Protein AF-A0A4Y7SE38-F1 (afdb_monomer)

Radius of gyration: 13.34 Å; Cα contacts (8 Å, |Δi|>4): 44; chains: 1; bounding box: 27×18×30 Å

Structure (mmCIF, N/CA/C/O backbone):
data_AF-A0A4Y7SE38-F1
#
_entry.id   AF-A0A4Y7SE38-F1
#
loop_
_atom_site.group_PDB
_atom_site.id
_atom_site.type_symbol
_atom_site.label_atom_id
_atom_site.label_alt_id
_atom_site.label_comp_id
_atom_site.label_asym_id
_atom_site.label_entity_id
_atom_site.label_seq_id
_atom_site.pdbx_PDB_ins_code
_atom_site.Cartn_x
_atom_site.Cartn_y
_atom_site.Cartn_z
_atom_site.occupancy
_atom_site.B_iso_or_equiv
_atom_site.auth_seq_id
_atom_site.auth_comp_id
_atom_site.auth_asym_id
_atom_site.auth_atom_id
_atom_site.pdbx_PDB_model_num
ATOM 1 N N . LEU A 1 1 ? -3.697 -8.404 -4.259 1.00 46.12 1 LEU A N 1
ATOM 2 C CA . LEU A 1 1 ? -4.720 -7.700 -3.460 1.00 46.12 1 LEU A CA 1
ATOM 3 C C . LEU A 1 1 ? -5.197 -6.527 -4.298 1.00 46.12 1 LEU A C 1
ATOM 5 O O . LEU A 1 1 ? -4.390 -5.658 -4.590 1.00 46.12 1 LEU A O 1
ATOM 9 N N . LEU A 1 2 ? -6.426 -6.601 -4.806 1.00 43.34 2 LEU A N 1
ATOM 10 C CA . LEU A 1 2 ? -7.079 -5.561 -5.603 1.00 43.34 2 LEU A CA 1
ATOM 11 C C . LEU A 1 2 ? -8.292 -5.127 -4.790 1.00 43.34 2 LEU A C 1
ATOM 13 O O . LEU A 1 2 ? -9.186 -5.941 -4.573 1.00 43.34 2 LEU A O 1
ATOM 17 N N . GLY A 1 3 ? -8.278 -3.901 -4.286 1.00 57.22 3 GLY A N 1
ATOM 18 C CA . GLY A 1 3 ? -9.331 -3.433 -3.399 1.00 57.22 3 GLY A CA 1
ATOM 19 C C . GLY A 1 3 ? -9.003 -2.110 -2.731 1.00 57.22 3 GLY A C 1
ATOM 20 O O . GLY A 1 3 ? -7.839 -1.740 -2.550 1.00 57.22 3 GLY A O 1
ATOM 21 N N . GLU A 1 4 ? -10.066 -1.396 -2.400 1.00 69.75 4 GLU A N 1
ATOM 22 C CA . GLU A 1 4 ? -10.054 -0.281 -1.470 1.00 69.75 4 GLU A CA 1
ATOM 23 C C . GLU A 1 4 ? -10.299 -0.833 -0.068 1.00 69.75 4 GLU A C 1
ATOM 25 O O . GLU A 1 4 ? -11.199 -1.642 0.135 1.00 69.75 4 GLU A O 1
ATOM 30 N N . HIS A 1 5 ? -9.468 -0.417 0.877 1.00 76.12 5 HIS A N 1
ATOM 31 C CA . HIS A 1 5 ? -9.479 -0.892 2.248 1.00 76.12 5 HIS A CA 1
ATOM 32 C C . HIS A 1 5 ? -9.518 0.317 3.172 1.00 76.12 5 HIS A C 1
ATOM 34 O O . HIS A 1 5 ? -8.552 1.090 3.224 1.00 76.12 5 HIS A O 1
ATOM 40 N N . ARG A 1 6 ? -10.640 0.506 3.868 1.00 80.75 6 ARG A N 1
ATOM 41 C CA . ARG A 1 6 ? -10.761 1.545 4.890 1.00 80.75 6 ARG A CA 1
ATOM 42 C C . ARG A 1 6 ? -10.059 1.063 6.156 1.00 80.75 6 ARG A C 1
ATOM 44 O O . ARG A 1 6 ? -10.091 -0.1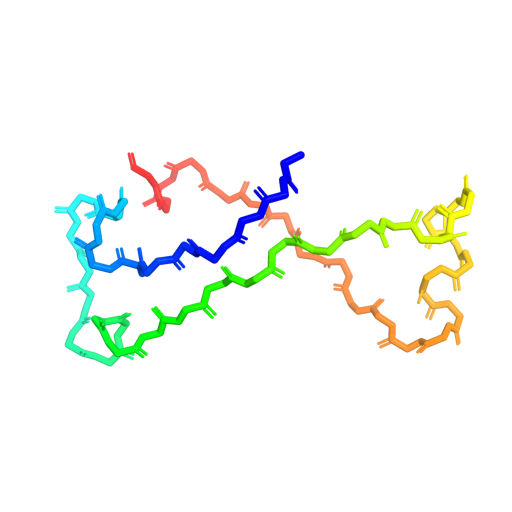20 6.487 1.00 80.75 6 ARG A O 1
ATOM 51 N N . TRP A 1 7 ? -9.315 1.956 6.793 1.00 81.94 7 TRP A N 1
ATOM 52 C CA . TRP A 1 7 ? -8.452 1.582 7.913 1.00 81.94 7 TRP A CA 1
ATOM 53 C C . TRP A 1 7 ? -9.260 1.272 9.179 1.00 81.94 7 TRP A C 1
ATOM 55 O O . TRP A 1 7 ? -8.857 0.414 9.958 1.00 81.94 7 TRP A O 1
ATOM 65 N N . ASP A 1 8 ? -10.432 1.884 9.338 1.00 80.94 8 ASP A N 1
ATOM 66 C CA . ASP A 1 8 ? -11.397 1.593 10.405 1.00 80.94 8 ASP A CA 1
ATOM 67 C C . ASP A 1 8 ? -11.958 0.161 10.376 1.00 80.94 8 ASP A C 1
ATOM 69 O O . ASP A 1 8 ? -12.365 -0.356 11.411 1.00 80.94 8 ASP A O 1
ATOM 73 N N . GLU A 1 9 ? -11.958 -0.495 9.215 1.00 79.50 9 GLU A N 1
ATOM 74 C CA . GLU A 1 9 ? -12.460 -1.865 9.050 1.00 79.50 9 GLU A CA 1
ATOM 75 C C . GLU A 1 9 ? -11.412 -2.946 9.368 1.00 79.50 9 GLU A C 1
ATOM 77 O O . GLU A 1 9 ? -11.767 -4.113 9.539 1.00 79.50 9 GLU A O 1
ATOM 82 N N . ILE A 1 10 ? -10.122 -2.591 9.410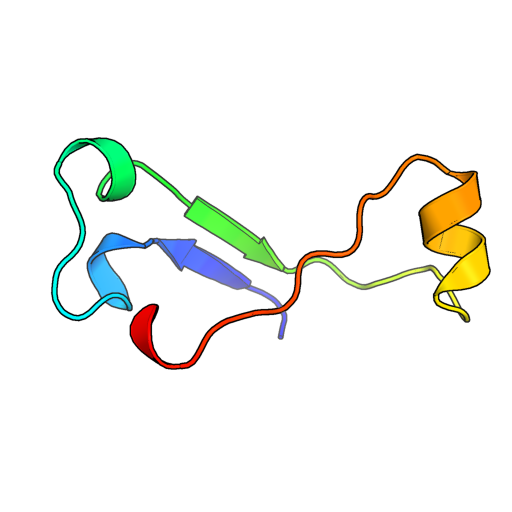 1.00 78.50 10 ILE A N 1
ATOM 83 C CA . ILE A 1 10 ? -9.011 -3.563 9.450 1.00 78.50 10 ILE A CA 1
ATOM 84 C C . ILE A 1 10 ? -8.120 -3.376 10.678 1.00 78.50 10 ILE A C 1
ATOM 86 O O . ILE A 1 10 ? -7.631 -4.362 11.231 1.00 78.50 10 ILE A O 1
ATOM 90 N N . LEU A 1 11 ? -7.885 -2.133 11.101 1.00 80.25 11 LEU A N 1
ATOM 91 C CA . LEU A 1 11 ? -7.082 -1.849 12.284 1.00 80.25 11 LEU A CA 1
ATOM 92 C C . LEU A 1 11 ? -7.869 -2.222 13.545 1.00 80.25 11 LEU A C 1
ATOM 94 O O . LEU A 1 11 ? -9.051 -1.906 13.662 1.00 80.25 11 LEU A O 1
ATOM 98 N N . LYS A 1 12 ? -7.209 -2.866 14.512 1.00 79.94 12 LYS A N 1
ATOM 99 C CA . LYS A 1 12 ? -7.839 -3.229 15.793 1.00 79.94 12 LYS A CA 1
ATOM 100 C C . LYS A 1 12 ? -8.140 -2.022 16.682 1.00 79.94 12 LYS A C 1
ATOM 102 O O . LYS A 1 12 ? -9.118 -2.061 17.422 1.00 79.94 12 LYS A O 1
ATOM 107 N N . ASP A 1 13 ? -7.307 -0.985 16.612 1.00 81.75 13 ASP A N 1
ATOM 108 C CA . ASP A 1 13 ? -7.463 0.260 17.372 1.00 81.75 13 ASP A CA 1
ATOM 109 C C . ASP A 1 13 ? -7.024 1.474 16.527 1.00 81.75 13 ASP A C 1
ATOM 111 O O . ASP A 1 13 ? -5.922 2.000 16.696 1.00 81.75 13 ASP A O 1
ATOM 115 N N . PRO A 1 14 ? -7.831 1.879 15.528 1.00 81.56 14 PRO A N 1
ATOM 116 C CA . PRO A 1 14 ? -7.503 3.013 14.674 1.00 81.56 14 PRO A CA 1
ATOM 117 C C . PRO A 1 14 ? -7.609 4.323 15.462 1.00 81.56 14 PRO A C 1
ATOM 119 O O . PRO A 1 14 ? -8.650 4.622 16.059 1.00 81.56 14 PRO A O 1
ATOM 122 N N . ARG A 1 15 ? -6.576 5.169 15.388 1.00 85.31 15 ARG A N 1
ATOM 123 C CA . ARG A 1 15 ? -6.644 6.540 15.918 1.00 85.31 15 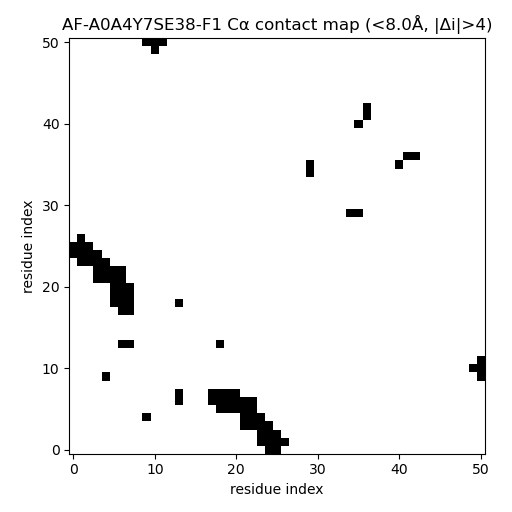ARG A CA 1
ATOM 124 C C . ARG A 1 15 ? -7.694 7.343 15.152 1.00 85.31 15 ARG A C 1
ATOM 126 O O . ARG A 1 15 ? -8.015 7.031 14.007 1.00 85.31 15 ARG A O 1
ATOM 133 N N . ASP A 1 16 ? -8.211 8.418 15.743 1.00 84.62 16 ASP A N 1
ATOM 134 C CA . ASP A 1 16 ? -9.280 9.207 15.108 1.00 84.62 16 ASP A CA 1
ATOM 135 C C . ASP A 1 16 ? -8.888 9.735 13.718 1.00 84.62 16 ASP A C 1
ATOM 137 O O . ASP A 1 16 ? -9.680 9.678 12.783 1.00 84.62 16 ASP A O 1
ATOM 141 N N . GLU A 1 17 ? -7.628 10.135 13.544 1.00 84.25 17 GLU A N 1
ATOM 142 C CA . GLU A 1 17 ? -7.065 10.554 12.254 1.00 84.25 17 GLU A CA 1
ATOM 143 C C . GLU A 1 17 ? -6.876 9.415 11.230 1.00 84.25 17 GLU A C 1
ATOM 145 O O . GLU A 1 17 ? -6.610 9.673 10.054 1.00 84.25 17 GLU A O 1
ATOM 150 N N . GLU A 1 18 ? -6.950 8.157 11.662 1.00 80.06 18 GLU A N 1
ATOM 151 C CA . GLU A 1 18 ? -6.784 6.962 10.829 1.00 80.06 18 GLU A CA 1
ATOM 152 C C . GLU A 1 18 ? -8.115 6.395 10.358 1.00 80.06 18 GLU A C 1
ATOM 154 O O . GLU A 1 18 ? -8.160 5.784 9.295 1.00 80.06 18 GLU A O 1
ATOM 159 N N . LYS A 1 19 ? -9.206 6.654 11.083 1.00 79.88 19 LYS A N 1
ATOM 160 C CA . LYS A 1 19 ? -10.552 6.183 10.722 1.00 79.88 19 LYS A CA 1
ATOM 161 C C . LYS A 1 19 ? -11.022 6.708 9.363 1.00 79.88 19 LYS A C 1
ATOM 163 O O . LYS A 1 19 ? -11.763 6.034 8.656 1.00 79.88 19 LYS A O 1
ATOM 168 N N . G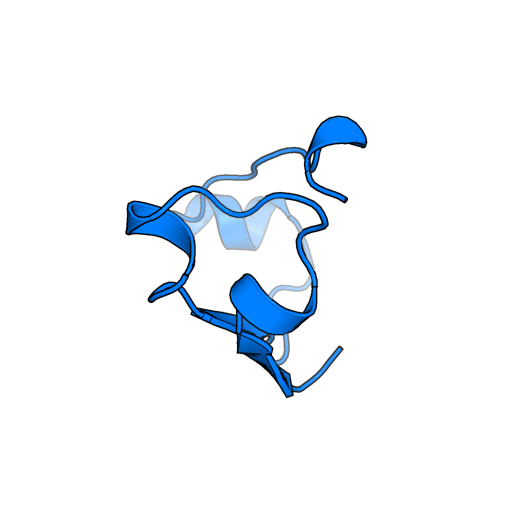LU A 1 20 ? -10.559 7.890 8.965 1.00 83.44 20 GLU A N 1
ATOM 169 C CA . GLU A 1 20 ? -10.865 8.476 7.654 1.00 83.44 20 GLU A CA 1
ATOM 170 C C . GLU A 1 20 ? -9.903 8.020 6.543 1.00 83.44 20 GLU A C 1
ATOM 172 O O . GLU A 1 20 ? -10.100 8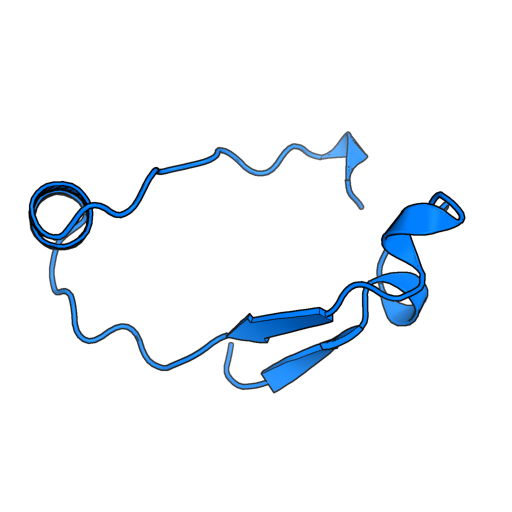.350 5.370 1.00 83.44 20 GLU A O 1
ATOM 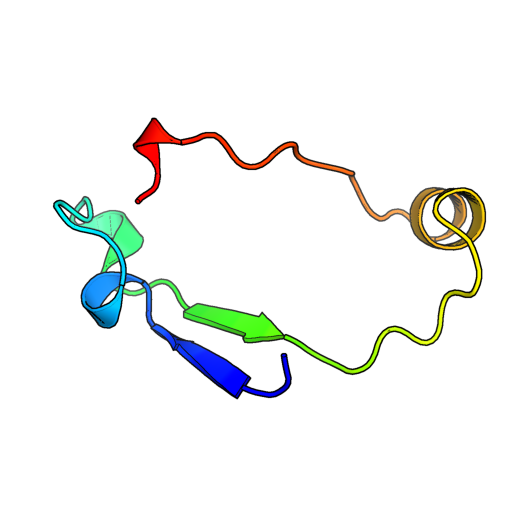177 N N . ARG A 1 21 ? -8.849 7.262 6.876 1.00 82.25 21 ARG A N 1
ATOM 178 C CA . ARG A 1 21 ? -7.835 6.843 5.905 1.00 82.25 21 ARG A CA 1
ATOM 179 C C . ARG A 1 2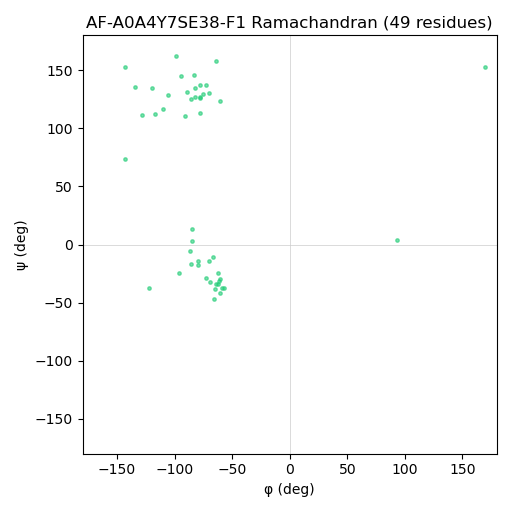1 ? -8.279 5.602 5.145 1.00 82.25 21 ARG A C 1
ATOM 181 O O . ARG A 1 21 ? -8.921 4.689 5.659 1.00 82.25 21 ARG A O 1
ATOM 188 N N . MET A 1 22 ? -7.868 5.565 3.884 1.00 79.31 22 MET A N 1
ATOM 189 C CA . MET A 1 22 ? -8.139 4.468 2.969 1.00 79.31 22 MET A CA 1
ATOM 190 C C . MET A 1 22 ? -6.864 4.098 2.216 1.00 79.31 22 MET A C 1
ATOM 192 O O . MET A 1 22 ? -6.140 4.961 1.718 1.00 79.31 22 MET A O 1
ATOM 196 N N . SER A 1 23 ? -6.584 2.805 2.106 1.00 77.50 23 SER A N 1
ATOM 197 C CA . SER A 1 23 ? -5.532 2.282 1.238 1.00 77.50 23 SER A CA 1
ATOM 198 C C . SER A 1 23 ? -6.150 1.621 0.022 1.00 77.50 23 SER A C 1
ATOM 200 O O . SER A 1 23 ? -7.029 0.773 0.138 1.00 77.50 23 SER A O 1
ATOM 202 N N . LYS A 1 24 ? -5.681 2.007 -1.164 1.00 71.00 24 LYS A N 1
ATOM 203 C CA . LYS A 1 24 ? -6.106 1.411 -2.431 1.00 71.00 24 LYS A CA 1
ATOM 204 C C . LYS A 1 24 ? -4.949 0.599 -2.989 1.00 71.00 24 LYS A C 1
ATOM 206 O O . LYS A 1 24 ? -3.888 1.149 -3.283 1.00 71.00 24 LYS A O 1
ATOM 211 N N . ALA A 1 25 ? -5.142 -0.709 -3.106 1.00 70.25 25 ALA A N 1
ATOM 212 C CA . ALA A 1 25 ? -4.159 -1.597 -3.703 1.00 70.25 25 ALA A CA 1
ATOM 213 C C . ALA A 1 25 ? -4.439 -1.721 -5.207 1.00 70.25 25 ALA A C 1
ATOM 215 O O . ALA A 1 25 ? -5.441 -2.306 -5.624 1.00 70.25 25 ALA A O 1
ATOM 216 N N . TYR A 1 26 ? -3.550 -1.147 -6.017 1.00 68.56 26 TYR A N 1
ATOM 217 C CA . TYR A 1 26 ? -3.602 -1.220 -7.476 1.00 68.56 26 TYR A CA 1
ATOM 218 C C . TYR A 1 26 ? -2.662 -2.300 -8.007 1.00 68.56 26 TYR A C 1
ATOM 220 O O . TYR A 1 26 ? -1.729 -2.738 -7.331 1.00 68.56 26 TYR A O 1
ATOM 228 N N . PHE A 1 27 ? -2.884 -2.708 -9.256 1.00 74.56 27 PHE A N 1
ATOM 229 C CA . PHE A 1 27 ? -1.960 -3.596 -9.946 1.00 74.56 27 PHE A CA 1
ATOM 230 C C . PHE A 1 27 ? -0.577 -2.937 -10.069 1.00 74.56 27 PHE A C 1
ATOM 232 O O . PHE A 1 27 ? -0.441 -1.843 -10.617 1.00 74.56 27 PHE A O 1
ATOM 239 N N . CYS A 1 28 ? 0.457 -3.605 -9.554 1.00 78.25 28 CYS A N 1
ATOM 240 C CA . CYS A 1 28 ? 1.825 -3.111 -9.632 1.00 78.25 28 CYS A CA 1
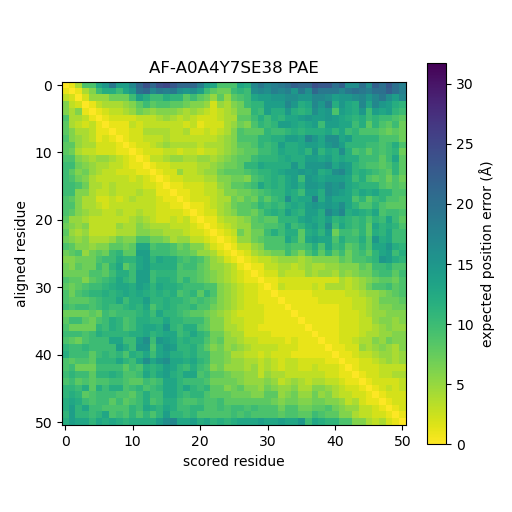ATOM 241 C C . CYS A 1 28 ? 2.389 -3.367 -11.035 1.00 78.25 28 CYS A C 1
ATOM 243 O O . CYS A 1 28 ? 2.619 -4.512 -11.420 1.00 78.25 28 CYS A O 1
ATOM 245 N N . LEU A 1 29 ? 2.639 -2.297 -11.791 1.00 84.12 29 LEU A N 1
ATOM 246 C CA . LEU A 1 29 ? 3.276 -2.381 -13.111 1.00 84.12 29 LEU A CA 1
ATOM 247 C C . LEU A 1 29 ? 4.805 -2.539 -13.022 1.00 84.12 29 LEU A C 1
ATOM 249 O O . LEU A 1 29 ? 5.458 -2.899 -14.005 1.00 84.12 29 LEU A O 1
ATOM 253 N N . TYR A 1 30 ? 5.395 -2.295 -11.849 1.00 85.56 30 TYR A N 1
ATOM 254 C CA . TYR A 1 30 ? 6.834 -2.412 -11.640 1.00 85.56 30 TYR A CA 1
ATOM 255 C C . TYR A 1 30 ? 7.259 -3.870 -11.485 1.00 85.56 30 TYR A C 1
ATOM 257 O O . TYR A 1 30 ? 6.793 -4.590 -10.607 1.00 85.56 30 TYR A O 1
ATOM 265 N N . ARG A 1 31 ? 8.237 -4.288 -12.294 1.00 88.88 31 ARG A N 1
ATOM 266 C CA . ARG A 1 31 ? 8.806 -5.646 -12.233 1.00 88.88 31 ARG 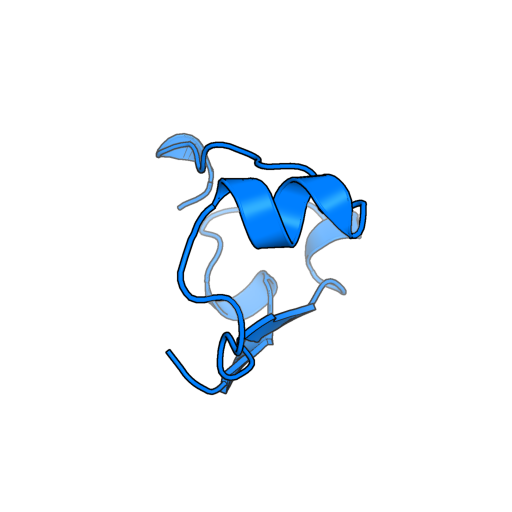A CA 1
ATOM 267 C C . ARG A 1 31 ? 9.832 -5.839 -11.118 1.00 88.88 31 ARG A C 1
ATOM 269 O O . ARG A 1 31 ? 10.171 -6.969 -10.789 1.00 88.88 31 ARG A O 1
ATOM 276 N N . THR A 1 32 ? 10.378 -4.750 -10.578 1.00 89.00 32 THR A N 1
ATOM 277 C CA . THR A 1 32 ? 11.388 -4.791 -9.512 1.00 89.00 32 THR A CA 1
ATOM 278 C C . THR A 1 32 ? 11.179 -3.650 -8.528 1.00 89.00 32 THR A C 1
ATOM 280 O O . THR A 1 32 ? 10.725 -2.568 -8.906 1.00 89.00 32 THR A O 1
ATOM 283 N N . GLN A 1 33 ? 11.601 -3.855 -7.280 1.00 84.69 33 GLN A N 1
ATOM 284 C CA . GLN A 1 33 ? 11.565 -2.815 -6.250 1.00 84.69 33 GLN A CA 1
ATOM 285 C C . GLN A 1 33 ? 12.377 -1.570 -6.654 1.00 84.69 33 GLN A C 1
ATOM 287 O O . GLN A 1 33 ? 11.965 -0.443 -6.393 1.00 84.69 33 GLN A O 1
ATOM 292 N N . ARG A 1 34 ? 13.520 -1.764 -7.327 1.00 89.25 34 ARG A N 1
ATOM 293 C CA . ARG A 1 34 ? 14.394 -0.667 -7.768 1.00 89.25 34 ARG A CA 1
ATOM 294 C C . ARG A 1 34 ? 13.712 0.249 -8.787 1.00 89.25 34 ARG A C 1
ATOM 296 O O . ARG A 1 34 ? 13.982 1.444 -8.777 1.00 89.25 34 ARG A O 1
ATOM 303 N N . ALA A 1 35 ? 12.854 -0.295 -9.653 1.00 91.62 35 ALA A N 1
ATOM 304 C CA . ALA A 1 35 ? 12.104 0.504 -10.622 1.00 91.62 35 ALA A CA 1
ATOM 305 C C . ALA A 1 35 ? 11.113 1.441 -9.916 1.00 91.62 35 ALA A C 1
ATOM 307 O O . ALA A 1 35 ? 11.143 2.639 -10.161 1.00 91.62 35 ALA A O 1
ATOM 308 N N . ALA A 1 36 ? 10.347 0.927 -8.948 1.00 89.38 36 ALA A N 1
ATOM 309 C CA . ALA A 1 36 ? 9.439 1.752 -8.150 1.00 89.38 36 ALA A CA 1
ATOM 310 C C . ALA A 1 36 ? 10.182 2.857 -7.372 1.00 89.38 36 ALA A C 1
ATOM 312 O O . ALA A 1 36 ? 9.740 4.001 -7.339 1.00 89.38 36 ALA A O 1
ATOM 313 N N . GLN A 1 37 ? 11.342 2.539 -6.783 1.00 90.06 37 GLN A N 1
ATOM 314 C CA . GLN A 1 37 ? 12.153 3.521 -6.051 1.00 90.06 37 GLN A CA 1
ATOM 315 C C . GLN A 1 37 ? 12.702 4.639 -6.945 1.00 90.06 37 GLN A C 1
ATOM 317 O O . GLN A 1 37 ? 12.748 5.788 -6.514 1.00 90.06 37 GLN A O 1
ATOM 322 N N . LYS A 1 38 ? 13.117 4.318 -8.180 1.00 93.31 38 LYS A N 1
ATOM 323 C CA . LYS A 1 38 ? 13.567 5.325 -9.156 1.00 93.31 38 LYS A CA 1
ATOM 324 C C . LYS A 1 38 ? 12.455 6.302 -9.530 1.00 93.31 38 LYS A C 1
ATOM 326 O O . LYS A 1 38 ? 12.740 7.481 -9.702 1.00 93.31 38 LYS A O 1
ATOM 331 N N . ASP A 1 39 ? 11.219 5.823 -9.562 1.00 90.88 39 ASP A N 1
ATOM 332 C CA . ASP A 1 39 ? 10.035 6.629 -9.864 1.00 90.88 39 ASP A CA 1
ATOM 333 C C . ASP A 1 39 ? 9.487 7.357 -8.617 1.00 90.88 39 ASP A C 1
ATOM 335 O O . ASP A 1 39 ? 8.378 7.884 -8.627 1.00 90.88 39 ASP A O 1
ATOM 339 N N . GLY A 1 40 ? 10.269 7.407 -7.530 1.00 86.25 40 GLY A N 1
ATOM 340 C CA . GLY A 1 40 ? 9.994 8.223 -6.345 1.00 86.25 40 GLY A CA 1
ATOM 341 C C . GLY A 1 40 ? 9.222 7.517 -5.230 1.00 86.25 40 GLY A C 1
ATOM 342 O O . GLY A 1 40 ? 8.921 8.137 -4.210 1.00 86.25 40 GLY A O 1
ATOM 343 N N . TRP A 1 41 ? 8.924 6.223 -5.365 1.00 87.12 41 TRP A N 1
ATOM 344 C CA . TRP A 1 41 ? 8.190 5.493 -4.332 1.00 87.12 41 TRP A CA 1
ATOM 345 C C . TRP A 1 41 ? 9.082 5.113 -3.146 1.00 87.12 41 TRP A C 1
ATOM 347 O O . TRP A 1 41 ? 10.107 4.438 -3.288 1.00 87.12 41 TRP A O 1
ATOM 357 N N . LYS A 1 42 ? 8.649 5.488 -1.938 1.00 84.56 42 LYS A N 1
ATOM 358 C CA . LYS A 1 42 ? 9.312 5.118 -0.682 1.00 84.56 42 LYS A CA 1
ATOM 359 C C . LYS A 1 42 ? 8.829 3.748 -0.207 1.00 84.56 42 LYS A C 1
ATOM 361 O O . LYS A 1 42 ? 7.638 3.540 -0.002 1.00 84.56 42 LYS A O 1
ATOM 366 N N . ARG A 1 43 ? 9.763 2.820 0.030 1.00 83.69 43 ARG A N 1
ATOM 367 C CA . ARG A 1 43 ? 9.454 1.548 0.703 1.00 83.69 43 ARG A CA 1
ATOM 368 C C . ARG A 1 43 ? 9.279 1.792 2.198 1.00 83.69 43 ARG A C 1
ATOM 370 O O . ARG A 1 43 ? 10.173 2.350 2.831 1.00 83.69 43 ARG A O 1
ATOM 377 N N . ILE A 1 44 ? 8.178 1.301 2.747 1.00 83.25 44 ILE A N 1
ATOM 378 C CA . ILE A 1 44 ? 7.900 1.280 4.183 1.00 83.25 44 ILE A CA 1
ATOM 379 C C . ILE A 1 44 ? 7.736 -0.191 4.573 1.00 83.25 44 ILE A C 1
ATOM 381 O O . ILE A 1 44 ? 7.125 -0.951 3.820 1.00 83.25 44 ILE A O 1
ATOM 385 N N . HIS A 1 45 ? 8.352 -0.613 5.677 1.00 80.44 45 HIS A N 1
ATOM 386 C CA . HIS A 1 45 ? 8.100 -1.950 6.213 1.00 80.44 45 HIS A CA 1
ATOM 387 C C . HIS A 1 45 ? 6.824 -1.889 7.031 1.00 80.44 45 HIS A C 1
ATOM 389 O O . HIS A 1 45 ? 6.625 -0.942 7.783 1.00 80.44 45 HIS A O 1
ATOM 395 N N . VAL A 1 46 ? 5.961 -2.875 6.829 1.00 76.56 46 VAL A N 1
ATOM 396 C CA . VAL A 1 46 ? 4.724 -2.995 7.588 1.00 76.56 46 VAL A CA 1
ATOM 397 C C . VAL A 1 46 ? 5.056 -3.673 8.911 1.00 76.56 46 VAL A C 1
ATOM 399 O O . VAL A 1 46 ? 5.683 -4.735 8.907 1.00 76.56 46 VAL A O 1
ATOM 402 N N . GLU A 1 47 ? 4.665 -3.056 10.020 1.00 78.69 47 GLU A N 1
ATOM 403 C CA . GLU A 1 47 ? 4.908 -3.581 11.362 1.00 78.69 47 GLU A CA 1
ATOM 404 C C . GLU A 1 47 ? 3.697 -4.384 11.857 1.00 78.69 47 GLU A C 1
ATOM 406 O O . GLU A 1 47 ? 2.554 -4.084 11.520 1.00 78.69 47 GLU A O 1
ATOM 411 N N . GLN A 1 48 ? 3.947 -5.448 12.628 1.00 74.44 48 GLN A N 1
ATOM 412 C CA . GLN A 1 48 ? 2.894 -6.347 13.139 1.00 74.44 48 GLN A CA 1
ATOM 413 C C . GLN A 1 48 ? 1.897 -5.621 14.050 1.00 74.44 48 GLN A C 1
ATOM 415 O O . GLN A 1 48 ? 0.724 -5.972 14.082 1.00 74.44 48 GLN A O 1
ATOM 420 N N . GLU A 1 49 ? 2.364 -4.600 14.763 1.00 74.56 49 GLU A N 1
ATOM 421 C CA . GLU A 1 49 ? 1.561 -3.749 15.644 1.00 74.56 49 GLU A CA 1
ATOM 422 C C . GLU A 1 49 ? 0.523 -2.886 14.911 1.00 74.56 49 GLU A C 1
ATOM 424 O O . GLU A 1 49 ? -0.342 -2.308 15.558 1.00 74.56 49 GLU A O 1
ATOM 429 N N . TRP A 1 50 ? 0.572 -2.809 13.576 1.00 66.69 50 TRP A N 1
ATOM 430 C CA . TRP A 1 50 ? -0.446 -2.126 12.771 1.00 66.69 50 TRP A CA 1
ATOM 431 C C . TRP A 1 50 ? -1.656 -3.022 12.444 1.00 66.69 50 TRP A C 1
ATOM 433 O O . TRP A 1 50 ? -2.526 -2.590 11.699 1.00 66.69 50 TRP A O 1
ATOM 443 N N . PHE A 1 51 ? -1.721 -4.262 12.945 1.00 61.00 51 PHE A N 1
ATOM 444 C CA . PHE A 1 51 ? -2.867 -5.178 12.785 1.00 61.00 51 PHE A CA 1
ATOM 445 C C . PHE A 1 51 ? -3.295 -5.792 14.130 1.00 61.00 51 PHE A C 1
ATOM 447 O O . PHE A 1 51 ? -3.726 -6.972 14.172 1.00 61.00 51 PHE A O 1
#

Secondary structure (DSSP, 8-state):
--EEEEGGGT-SS--HHHHT-EEEE-----SSHHHHHHTTPPP-PPPGGG-

pLDDT: mean 79.04, std 10.11, range [43.34, 93.31]

Mean predicted aligned error: 7.6 Å

Sequence (51 aa):
LLGEHRWDEILKDPRDEEKERMSKAYFCLYRTQRAAQKDGWKRIHVEQEWF

Foldseek 3Di:
DADKDQLCVPFPDADPVRNRDIDGDDDDPDPDPVVCVVVPDDDDDDDPNRD

Organism: Coprinellus micaceus (NCBI:txid71717)

Solvent-accessible surface area (backbone atoms only — not comparable to full-atom values): 3414 Å² total; per-residue (Å²): 120,80,48,79,42,52,34,54,82,65,32,83,78,55,51,82,86,37,49,80,36,69,49,70,40,66,88,77,86,59,92,44,72,67,58,41,43,73,76,70,50,80,89,75,84,86,59,76,90,70,90